Protein AF-H8H390-F1 (afdb_monomer_lite)

Structure (mmCIF, N/CA/C/O backbone):
data_AF-H8H390-F1
#
_entry.id   AF-H8H390-F1
#
loop_
_atom_site.group_PDB
_atom_site.id
_atom_site.type_symbol
_atom_site.label_atom_id
_atom_site.label_alt_id
_atom_site.label_comp_id
_atom_site.label_asym_id
_atom_site.label_entity_id
_atom_site.label_seq_id
_atom_site.pdbx_PDB_ins_code
_atom_site.Cartn_x
_atom_site.Cartn_y
_atom_site.Cartn_z
_atom_site.occupancy
_atom_site.B_iso_or_equiv
_atom_site.auth_seq_id
_atom_site.auth_comp_id
_atom_site.auth_asym_id
_atom_site.auth_atom_id
_atom_site.pdbx_PDB_model_num
ATOM 1 N N . MET A 1 1 ? -16.329 -3.576 -2.711 1.00 88.00 1 MET A N 1
ATOM 2 C CA . MET A 1 1 ? -16.125 -2.178 -3.140 1.00 88.00 1 MET A CA 1
ATOM 3 C C . MET A 1 1 ? -14.971 -1.626 -2.328 1.00 88.00 1 MET A C 1
ATOM 5 O O . MET A 1 1 ? -14.959 -1.872 -1.128 1.00 88.00 1 MET A O 1
ATOM 9 N N . LEU A 1 2 ? -13.982 -1.014 -2.974 1.00 94.50 2 LEU A N 1
ATOM 10 C CA . LEU A 1 2 ? -12.865 -0.363 -2.288 1.00 94.50 2 LEU A CA 1
ATOM 11 C C . LEU A 1 2 ? -13.222 1.096 -2.037 1.00 94.50 2 LEU A C 1
ATOM 13 O O . LEU A 1 2 ? -13.903 1.700 -2.863 1.00 94.50 2 LEU A O 1
ATOM 17 N N . ASP A 1 3 ? -12.736 1.636 -0.927 1.00 97.38 3 ASP A N 1
ATOM 18 C CA . ASP A 1 3 ? -12.924 3.042 -0.576 1.00 97.38 3 ASP A CA 1
ATOM 19 C C . ASP A 1 3 ? -11.740 3.882 -1.097 1.00 97.38 3 ASP A C 1
ATOM 21 O O . ASP A 1 3 ? -11.903 5.048 -1.444 1.00 97.38 3 ASP A O 1
ATOM 25 N N . VAL A 1 4 ? -10.548 3.272 -1.209 1.00 97.88 4 VAL A N 1
ATOM 26 C CA . VAL A 1 4 ? -9.311 3.923 -1.672 1.00 97.88 4 VAL A CA 1
ATOM 27 C C . VAL A 1 4 ? -8.517 3.008 -2.609 1.00 97.88 4 VAL A C 1
ATOM 29 O O . VAL A 1 4 ? -8.360 1.812 -2.355 1.00 97.88 4 VAL A O 1
ATOM 32 N N . MET A 1 5 ? -7.949 3.589 -3.667 1.00 97.81 5 MET A N 1
ATOM 33 C CA . MET A 1 5 ? -6.942 2.949 -4.513 1.00 97.81 5 MET A CA 1
ATOM 34 C C . MET A 1 5 ? -5.645 3.755 -4.462 1.00 97.81 5 MET A C 1
ATOM 36 O O . MET A 1 5 ? -5.652 4.959 -4.703 1.00 97.81 5 MET A O 1
ATOM 40 N N . VAL A 1 6 ? -4.540 3.089 -4.139 1.00 96.88 6 VAL A N 1
ATOM 41 C CA . VAL A 1 6 ? -3.204 3.688 -4.067 1.00 96.88 6 VAL A CA 1
ATOM 42 C C . VAL A 1 6 ? -2.399 3.202 -5.265 1.00 96.88 6 VAL A C 1
ATOM 44 O O . VAL A 1 6 ? -2.313 1.997 -5.498 1.00 96.88 6 VAL A O 1
ATOM 47 N N . ILE A 1 7 ? -1.807 4.127 -6.017 1.00 96.19 7 ILE A N 1
ATOM 48 C CA . ILE A 1 7 ? -0.938 3.813 -7.156 1.00 96.19 7 ILE A CA 1
ATOM 49 C C . ILE A 1 7 ? 0.512 4.053 -6.731 1.00 96.19 7 ILE A C 1
ATOM 51 O O . ILE A 1 7 ? 0.862 5.164 -6.339 1.00 96.19 7 ILE A O 1
ATOM 55 N N . GLY A 1 8 ? 1.332 3.005 -6.798 1.00 95.06 8 GLY A N 1
ATOM 56 C CA . GLY A 1 8 ? 2.707 2.968 -6.304 1.00 95.06 8 GLY A CA 1
ATOM 57 C C . GLY A 1 8 ? 2.829 2.248 -4.956 1.00 95.06 8 GLY A C 1
ATOM 58 O O . GLY A 1 8 ? 2.276 2.672 -3.943 1.00 95.06 8 GLY A O 1
ATOM 59 N N . GLY A 1 9 ? 3.592 1.158 -4.943 1.00 95.25 9 GLY A N 1
ATOM 60 C CA . GLY A 1 9 ? 3.941 0.312 -3.802 1.00 95.25 9 GLY A CA 1
ATOM 61 C C . GLY A 1 9 ? 5.352 0.545 -3.256 1.00 95.25 9 GLY A C 1
ATOM 62 O O . GLY A 1 9 ? 5.884 -0.335 -2.579 1.00 95.25 9 GLY A O 1
ATOM 63 N N . GLY A 1 10 ? 5.963 1.701 -3.537 1.00 94.88 10 GLY A N 1
ATOM 64 C CA . GLY A 1 10 ? 7.207 2.160 -2.904 1.00 94.88 10 GLY A CA 1
ATOM 65 C C . GLY A 1 10 ? 7.017 2.590 -1.438 1.00 94.88 10 GLY A C 1
ATOM 66 O O . GLY A 1 10 ? 5.972 2.344 -0.831 1.00 94.88 10 GLY A O 1
ATOM 67 N N . GLN A 1 11 ? 8.004 3.283 -0.859 1.00 94.56 11 GLN A N 1
ATOM 68 C CA . GLN A 1 11 ? 7.989 3.655 0.570 1.00 94.56 11 GLN A CA 1
ATOM 69 C C . GLN A 1 11 ? 6.759 4.477 0.976 1.00 94.56 11 GLN A C 1
ATOM 71 O O . GLN A 1 11 ? 6.139 4.202 2.002 1.00 94.56 11 GLN A O 1
ATOM 76 N N . ALA A 1 12 ? 6.354 5.443 0.148 1.00 95.00 12 ALA A N 1
ATOM 77 C CA . ALA A 1 12 ? 5.178 6.268 0.418 1.00 95.00 12 ALA A CA 1
ATOM 78 C C . ALA A 1 12 ? 3.876 5.445 0.416 1.00 95.00 12 ALA A C 1
ATOM 80 O O . ALA A 1 12 ? 3.059 5.574 1.327 1.00 95.00 12 ALA A O 1
ATOM 81 N N . GLY A 1 13 ? 3.705 4.553 -0.565 1.00 96.19 13 GLY A N 1
ATOM 82 C CA . GLY A 1 13 ? 2.543 3.665 -0.638 1.00 96.19 13 GLY A CA 1
ATOM 83 C C . GLY A 1 13 ? 2.480 2.689 0.537 1.00 96.19 13 GLY A C 1
ATOM 84 O O . GLY A 1 13 ? 1.411 2.461 1.105 1.00 96.19 13 GLY A O 1
ATOM 85 N N . LEU A 1 14 ? 3.630 2.165 0.967 1.00 95.88 14 LEU A N 1
ATOM 86 C CA . LEU A 1 14 ? 3.733 1.282 2.132 1.00 95.88 14 LEU A CA 1
ATOM 87 C C . LEU A 1 14 ? 3.508 2.018 3.461 1.00 95.88 14 LEU A C 1
ATOM 89 O O . LEU A 1 14 ? 2.861 1.470 4.352 1.00 95.88 14 LEU A O 1
ATOM 93 N N . ALA A 1 15 ? 3.966 3.262 3.597 1.00 97.00 15 ALA A N 1
ATOM 94 C CA . ALA A 1 15 ? 3.645 4.093 4.755 1.00 97.00 15 ALA A CA 1
ATOM 95 C C . ALA A 1 15 ? 2.136 4.384 4.821 1.00 97.00 15 ALA A C 1
ATOM 97 O O . ALA A 1 15 ? 1.512 4.243 5.874 1.00 97.00 15 ALA A O 1
ATOM 98 N N . LEU A 1 16 ? 1.519 4.701 3.679 1.00 97.19 16 LEU A N 1
ATOM 99 C CA . LEU A 1 16 ? 0.076 4.913 3.593 1.00 97.19 16 LEU A CA 1
ATOM 100 C C . LEU A 1 16 ?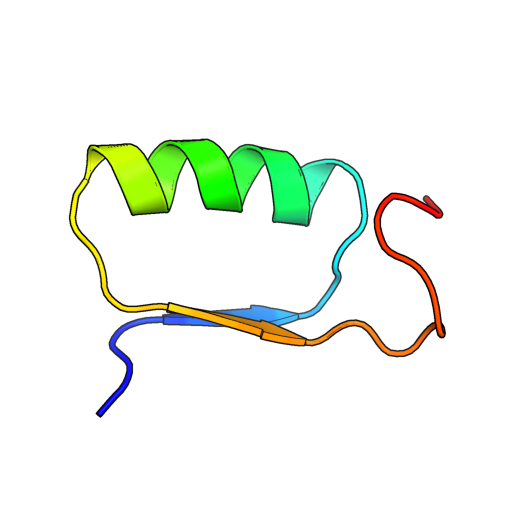 -0.708 3.631 3.907 1.00 97.19 16 LEU A C 1
ATOM 102 O O . LEU A 1 16 ? -1.729 3.700 4.590 1.00 97.19 16 LEU A O 1
ATOM 106 N N . ARG A 1 17 ? -0.200 2.454 3.507 1.00 97.00 17 ARG A N 1
ATOM 107 C CA . ARG A 1 17 ? -0.754 1.145 3.897 1.00 97.00 17 ARG A CA 1
ATOM 108 C C . ARG A 1 17 ? -0.937 1.049 5.407 1.00 97.00 17 ARG A C 1
ATOM 110 O O . ARG A 1 17 ? -2.001 0.649 5.865 1.00 97.00 17 ARG A O 1
ATOM 117 N N . TYR A 1 18 ? 0.099 1.402 6.166 1.00 97.94 18 TYR A N 1
ATOM 118 C CA . TYR A 1 18 ? 0.089 1.318 7.624 1.00 97.94 18 TYR A CA 1
ATOM 119 C C . TYR A 1 18 ? -0.981 2.230 8.238 1.00 97.94 18 TYR A C 1
ATOM 121 O O . TYR A 1 18 ? -1.718 1.819 9.134 1.00 97.94 18 TYR A O 1
ATOM 129 N N . VAL A 1 19 ? -1.124 3.449 7.718 1.00 98.06 19 VAL A N 1
ATOM 130 C CA . VAL A 1 19 ? -2.147 4.399 8.178 1.00 98.06 19 VAL A CA 1
ATOM 13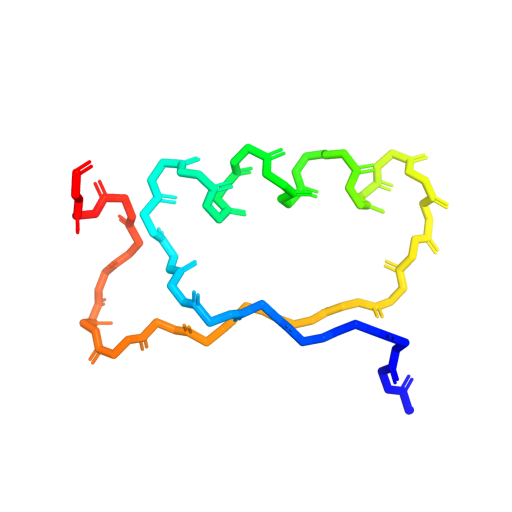1 C C . VAL A 1 19 ? -3.558 3.912 7.831 1.00 98.06 19 VAL A C 1
ATOM 133 O O . VAL A 1 19 ? -4.425 3.883 8.703 1.00 98.06 19 VAL A O 1
ATOM 136 N N . LEU A 1 20 ? -3.790 3.462 6.593 1.00 98.25 20 LEU A N 1
ATOM 137 C CA . LEU A 1 20 ? -5.099 2.968 6.148 1.00 98.25 20 LEU A CA 1
ATOM 138 C C . LEU A 1 20 ? -5.523 1.687 6.885 1.00 98.25 20 LEU A C 1
ATOM 140 O O . LEU A 1 20 ? -6.702 1.529 7.201 1.00 98.25 20 LEU A O 1
ATOM 144 N N . GLN A 1 21 ? -4.569 0.803 7.206 1.00 98.06 21 GLN A N 1
ATOM 145 C CA . GLN A 1 21 ? -4.819 -0.393 8.017 1.00 98.06 21 GLN A CA 1
ATOM 146 C C . GLN A 1 21 ? -5.270 -0.036 9.436 1.00 98.06 21 GLN A C 1
ATOM 148 O O . GLN A 1 21 ? -6.266 -0.582 9.904 1.00 98.06 21 GLN A O 1
ATOM 153 N N . GLN A 1 22 ? -4.591 0.902 10.103 1.00 98.50 22 GLN A N 1
ATOM 154 C CA . GLN A 1 22 ? -4.992 1.351 11.443 1.00 9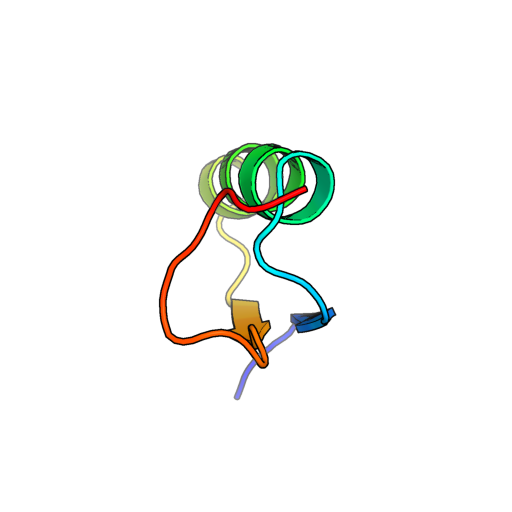8.50 22 GLN A CA 1
ATOM 155 C C . GLN A 1 22 ? -6.362 2.039 11.451 1.00 98.50 22 GLN A C 1
ATOM 157 O O . GLN A 1 22 ? -7.104 1.916 12.421 1.00 98.50 22 GLN A O 1
ATOM 162 N N . ALA A 1 23 ? -6.713 2.734 10.367 1.00 98.12 23 ALA A N 1
ATOM 163 C CA . ALA A 1 23 ? -8.007 3.389 10.210 1.00 98.12 23 ALA A CA 1
ATOM 164 C C . ALA A 1 23 ? -9.153 2.431 9.818 1.00 98.12 23 ALA A C 1
ATOM 166 O O . ALA A 1 23 ? -10.298 2.867 9.720 1.00 98.12 23 ALA A O 1
ATOM 167 N N . GLY A 1 24 ? -8.872 1.146 9.563 1.00 98.06 24 GLY A N 1
ATOM 168 C CA . GLY A 1 24 ? -9.886 0.167 9.153 1.00 98.06 24 GLY A CA 1
ATOM 169 C C . GLY A 1 24 ? -10.479 0.417 7.760 1.00 98.06 24 GLY A C 1
ATOM 170 O O . GLY A 1 24 ? -11.584 -0.037 7.469 1.00 98.06 24 GLY A O 1
ATOM 171 N N . VAL A 1 25 ? -9.767 1.144 6.893 1.00 98.38 25 VAL A N 1
ATOM 172 C CA . VAL A 1 25 ? -10.230 1.487 5.540 1.00 98.38 25 VAL A CA 1
ATOM 173 C C . VAL A 1 25 ? -10.019 0.302 4.599 1.00 98.38 25 VAL A C 1
ATOM 175 O O . VAL A 1 25 ? -8.991 -0.374 4.662 1.00 98.38 25 VAL A O 1
ATOM 178 N N . ARG A 1 26 ? -10.956 0.054 3.675 1.00 98.38 26 ARG A N 1
ATOM 179 C CA . ARG A 1 26 ? -10.760 -0.949 2.618 1.00 98.38 26 ARG A CA 1
ATOM 180 C C . ARG A 1 26 ? -10.049 -0.303 1.441 1.00 98.38 26 ARG A C 1
ATOM 182 O O . ARG A 1 26 ? -10.602 0.565 0.766 1.00 98.38 26 ARG A O 1
ATOM 189 N N . PHE A 1 27 ? -8.835 -0.755 1.166 1.00 98.25 27 PHE A N 1
ATOM 190 C CA . PHE A 1 27 ? -8.015 -0.197 0.101 1.00 98.25 27 PHE A CA 1
ATOM 191 C C . PHE A 1 27 ? -7.250 -1.277 -0.658 1.00 98.25 27 PHE A C 1
ATOM 193 O O . PHE A 1 27 ? -7.117 -2.411 -0.195 1.00 98.25 27 PHE A O 1
ATOM 200 N N . GLN A 1 28 ? -6.726 -0.898 -1.821 1.00 97.69 28 GLN A N 1
ATOM 201 C CA . GLN A 1 28 ? -5.806 -1.717 -2.602 1.00 97.69 28 GLN A CA 1
ATOM 202 C C . GLN A 1 28 ? -4.643 -0.864 -3.111 1.00 97.69 28 GLN A C 1
ATOM 204 O O . GLN A 1 28 ? -4.842 0.283 -3.512 1.00 97.69 28 GLN A O 1
ATOM 209 N N . ILE A 1 29 ? -3.436 -1.433 -3.081 1.00 96.19 29 ILE A N 1
ATOM 210 C CA . ILE A 1 29 ? -2.228 -0.833 -3.655 1.00 96.19 29 ILE A CA 1
ATOM 211 C C . ILE A 1 29 ? -1.950 -1.527 -4.985 1.00 96.19 29 ILE A C 1
ATOM 213 O O . ILE A 1 29 ? -1.922 -2.758 -5.038 1.00 96.19 29 ILE A O 1
ATOM 217 N N . LEU A 1 30 ? -1.748 -0.741 -6.038 1.00 96.44 30 LEU A N 1
ATOM 218 C CA . LEU A 1 30 ? -1.293 -1.209 -7.342 1.00 96.44 30 LEU A CA 1
ATOM 219 C C . LEU A 1 30 ? 0.149 -0.753 -7.550 1.00 96.44 30 LEU A C 1
ATOM 221 O O . LEU A 1 30 ? 0.430 0.443 -7.532 1.00 96.44 30 LEU A O 1
ATOM 225 N N . GLU A 1 31 ? 1.049 -1.708 -7.748 1.00 94.81 31 GLU A N 1
ATOM 226 C CA . GLU A 1 31 ? 2.454 -1.476 -8.074 1.00 94.81 31 GLU A CA 1
ATOM 227 C C . GLU A 1 31 ? 2.727 -2.045 -9.467 1.00 94.81 31 GLU A C 1
ATOM 229 O O . GLU A 1 31 ? 2.268 -3.140 -9.793 1.00 94.81 31 GLU A O 1
ATOM 234 N N . ALA A 1 32 ? 3.404 -1.263 -10.307 1.00 93.81 32 ALA A N 1
ATOM 235 C CA . ALA A 1 32 ? 3.693 -1.646 -11.685 1.00 93.81 32 ALA A CA 1
ATOM 236 C C . ALA A 1 32 ? 4.869 -2.629 -11.763 1.00 93.81 32 ALA A C 1
ATOM 238 O O . ALA A 1 32 ? 4.920 -3.481 -12.649 1.00 93.81 32 ALA A O 1
ATOM 239 N N . SER A 1 33 ? 5.816 -2.506 -10.837 1.00 87.75 33 SER A N 1
ATOM 240 C CA . SER A 1 33 ? 6.922 -3.435 -10.681 1.00 87.75 33 SER A CA 1
ATOM 241 C C . SER A 1 33 ? 6.472 -4.737 -10.013 1.00 87.75 33 SER A C 1
ATOM 243 O O . SER A 1 33 ? 5.473 -4.819 -9.300 1.00 87.75 33 SER A O 1
ATOM 245 N N . GLY A 1 34 ? 7.241 -5.803 -10.236 1.00 86.25 34 GLY A N 1
ATOM 246 C CA . GLY A 1 34 ? 6.982 -7.111 -9.631 1.00 86.25 34 GLY A CA 1
ATOM 247 C C . GLY A 1 34 ? 7.314 -7.193 -8.135 1.00 86.25 34 GLY A C 1
ATOM 248 O O . GLY A 1 34 ? 7.188 -8.274 -7.560 1.00 86.25 34 GLY A O 1
ATOM 249 N N . ARG A 1 35 ? 7.772 -6.099 -7.502 1.00 88.75 35 ARG A N 1
ATOM 250 C CA . ARG A 1 35 ? 8.115 -6.062 -6.075 1.0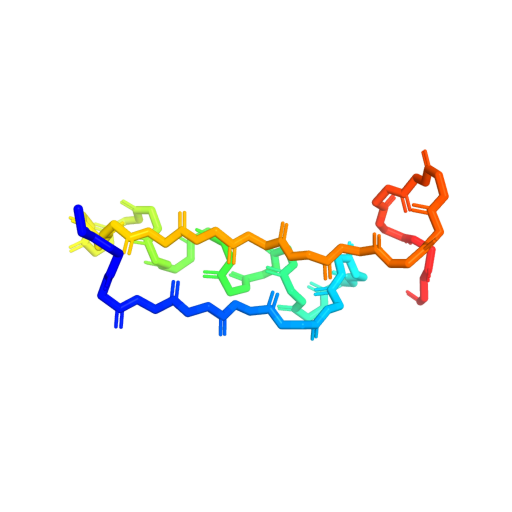0 88.75 35 ARG A CA 1
ATOM 251 C C . ARG A 1 35 ? 7.711 -4.744 -5.424 1.00 88.75 35 ARG A C 1
ATOM 253 O O . ARG A 1 35 ? 7.821 -3.682 -6.011 1.00 88.75 35 ARG A O 1
ATOM 260 N N . VAL A 1 36 ? 7.290 -4.812 -4.168 1.00 91.12 36 VAL A N 1
ATOM 261 C CA . VAL A 1 36 ? 7.024 -3.613 -3.361 1.00 91.12 36 VAL A CA 1
ATOM 262 C C . VAL A 1 36 ? 8.319 -3.051 -2.774 1.00 91.12 36 VAL A C 1
ATOM 264 O O . VAL A 1 36 ? 9.271 -3.793 -2.530 1.00 91.12 36 VAL A O 1
ATOM 267 N N . GLY A 1 37 ? 8.330 -1.752 -2.485 1.00 86.81 37 GLY A N 1
ATOM 268 C CA . GLY A 1 37 ? 9.441 -1.073 -1.815 1.00 86.81 37 GLY A CA 1
ATOM 269 C C . GLY A 1 37 ? 10.601 -0.657 -2.723 1.00 86.81 37 GLY A C 1
ATOM 270 O O . GLY A 1 37 ? 11.567 -0.103 -2.206 1.00 86.81 37 GLY A O 1
ATOM 271 N N . ASP A 1 38 ? 10.500 -0.879 -4.036 1.00 75.44 38 ASP A N 1
ATOM 272 C CA . ASP A 1 38 ? 11.437 -0.362 -5.041 1.00 75.44 38 ASP A CA 1
ATOM 273 C C . ASP A 1 38 ? 11.122 1.100 -5.371 1.00 75.44 38 ASP A C 1
ATOM 275 O O . ASP A 1 38 ? 10.425 1.391 -6.340 1.00 75.44 38 ASP A O 1
ATOM 279 N N . ALA A 1 39 ? 11.577 2.016 -4.517 1.00 64.56 39 ALA A N 1
ATOM 280 C CA . ALA A 1 39 ? 11.688 3.458 -4.769 1.00 64.56 39 ALA A CA 1
ATOM 281 C C . ALA A 1 39 ? 12.401 4.134 -3.596 1.00 64.56 39 ALA A C 1
ATOM 283 O O . ALA A 1 39 ? 12.049 3.796 -2.439 1.00 64.56 39 ALA A O 1
#

Secondary structure (DSSP, 8-state):
--SEEEE--SHHHHHHHHHHHHTT--EEEE-SSSSTT--

pLDDT: mean 94.06, std 6.66, range [64.56, 98.5]

InterPro domains:
  IPR002938 FAD-binding domain [PF01494] (2-32)
  IPR036188 FAD/NAD(P)-binding domain superfamily [G3DSA:3.50.50.60] (1-39)
  IPR036188 FAD/NAD(P)-binding domain superfamily [SSF51905] (2-38)

Sequence (39 aa):
MLDVMVIGGGQAGLALRYVLQQAGVRFQILEASGRVGDA

Radius of gyration: 9.85 Å; chains: 1; bounding box: 28×13×23 Å

Foldseek 3Di:
DFPEEAEAQAPVVVVVVVVCVVVVGGYDYDYPDPDGHPD

Organism: Deinococcus gobiensis (strain DSM 21396 / JCM 16679 / CGMCC 1.7299 / I-0) (NCBI:txid745776)

=== Feature glossary ===
Legend for the data blocks above and below:

— What the protein is —

The amino-acid sequence is the protein's primary structure: the linear order of residues from the N-terminus to the C-terminus, written in one-letter code. Everything else here — the 3D coordinates, the secondary structure, the domain annotations — is ultimately a consequence of this string.

Functional annotations link the protein to curated databases. InterPro entries identify conserved domains and families by matching the sequence against member-database signatures (Pfam, PROSITE, CDD, …). Gene Ontology (GO) terms describe molecular function, biological process, and cellular component in a controlled vocabulary. CATH places the structure in a hierarchical fold classification (Class/Architecture/Topology/Homologous-superfamily). The organism is the source species.

— Where its atoms are —

Atomic coordinates in PDBx/mmCIF format — the same representation the Protein Data Bank distributes. Each line of the _atom_site loop places one backbone atom in Cartesian space (units: ångströms, origin: arbitrary).

The six renders are orthographic views along the three Cartesian axes in both directions. Representation (cartoon, sticks, or surface) and color scheme (sequence-rainbow or by-chain) vary across proteins so the training set covers all the common visualization conventions.

— Local backbone conformation —

Eight-state secondary structure (DSSP): H is the canonical α-helix, G the tighter 3₁₀-helix, I the wider π-helix; E/B are β-structure, T and S are turns and bends, and '-' is everything else. DSSP derives these from the pattern of main-chain N–H···O=C hydrogen bonds, not from the sequence.

Three-state secondary structure (P-SEA) collapses the eight DSSP classes into helix (a), strand (b), and coil (c). P-SEA assigns these from Cα geometry alone — distances and angles — without requiring backbone oxygens, so it works on any Cα trace.

φ (phi) and ψ (psi) are the two rotatable backbone dihedrals per residue: φ is the C(i-1)–N–Cα–C torsion, ψ is the N–Cα–C–N(i+1) torsion, both in degrees on (−180°, 180°]. α-helical residues cluster near (−60°, −45°); β-strand residues near (−120°, +130°). A Ramachandran plot is simply a scatter of (φ, ψ) for every residue.

— Global shape and packing —

The geometric summary reports three shape descriptors. Rg (radius of gyration) measures how spread out the Cα atoms are about their centre of mass; compact globular proteins have small Rg, elongated or unfolded ones large. Cα contacts (<8 Å, |i−j|>4) count long-range residue pairs in spatial proximity — high for tightly packed folds, near zero for rods or random coil. The bounding-box extents give the protein's footprint along x, y, z in Å.

SASA measures how much of the protein is reachable by solvent. It is computed by rolling a water-sized probe over the atomic surface and summing the exposed area (Å²). Per-residue SASA distinguishes core (buried, low SASA) from surface (exposed, high SASA) residues; total SASA is a whole-molecule size measure.

Plot images: a contact map (which residues are close in 3D, as an N×N binary image), a Ramachandran scatter (backbone torsion angles, revealing secondary-structure composition at a glance), and — for AlphaFold structures — a PAE heatmap (pairwise prediction confidence).

— Structural neighborhood —

A 3Di character summarizes, for each residue, the relative orientation of the Cα frame of its nearest spatial neighbor. Because it encodes fold topology rather than chemistry, 3Di alignments detect remote structural similarity that sequence alignment misses.

The Foldseek neighbor list gives the closest experimentally determined structures in the PDB, ranked by structural alignment. TM-score near 1 means near-identical fold; near 0.3 means only rough topology match. This is how one finds what a novel AlphaFold prediction most resembles in the solved-structure universe.

— Confidence and disorder —

For AlphaFold mode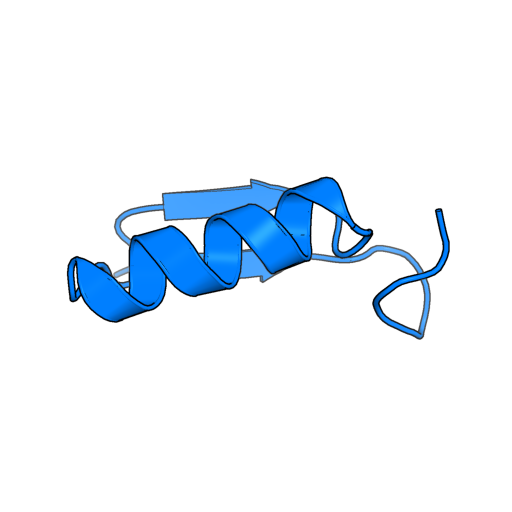ls, the B-factor field carries pLDDT — the model's own estimate of local accuracy on a 0–100 scale. Regions with pLDDT<50 should be treated as essentially unmodeled; they often correspond to intrinsically disordered segments.

Crystallographic B-factors measure how much each atom's electron density is smeared out, in Å². They rise in mobile loops and surface resi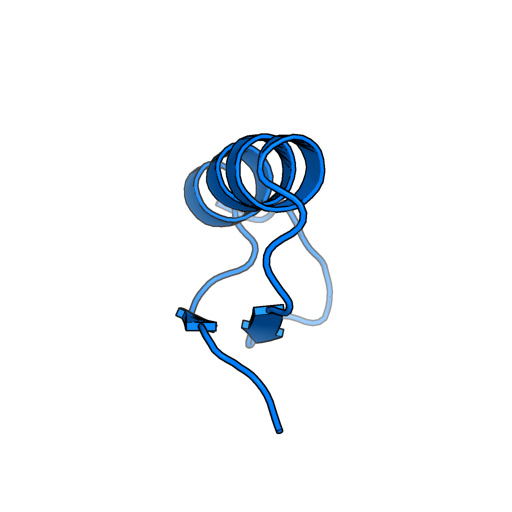dues and fall in the buried interior. In AlphaFold models this column is repurposed to hold pLDDT instead.

Predicted Aligned Error (PAE) is an AlphaFold confidence matrix: entry (i, j) is the expected error in the position of residue j, in ångströms, when the prediction is superimposed on the true structure at residue i. Low PAE within a block of residues means that block is internally rigid and well-predicted; high PAE between two blocks means their relative placement is uncertain even if each block individually is confident.